Protein AF-A0A8T5QNG1-F1 (afdb_monomer_lite)

Radius of gyration: 16.62 Å; chains: 1; bounding box: 40×25×54 Å

Structure (mmCIF, N/CA/C/O backbone):
data_AF-A0A8T5QNG1-F1
#
_entry.id   AF-A0A8T5QNG1-F1
#
loop_
_atom_site.group_PDB
_atom_site.id
_atom_site.type_symbol
_atom_site.label_atom_id
_atom_site.label_alt_id
_atom_site.label_comp_id
_atom_site.label_asym_id
_atom_site.label_entity_id
_atom_site.label_seq_id
_atom_site.pdbx_PDB_ins_code
_atom_site.Cartn_x
_atom_site.Cartn_y
_atom_site.Cartn_z
_atom_site.occupancy
_atom_site.B_iso_or_equiv
_atom_site.auth_seq_id
_atom_site.auth_comp_id
_atom_site.auth_asym_id
_atom_site.auth_atom_id
_atom_site.pdbx_PDB_model_num
ATOM 1 N N . MET A 1 1 ? -23.432 7.071 8.357 1.00 44.56 1 MET A N 1
ATOM 2 C CA . MET A 1 1 ? -22.478 6.991 9.486 1.00 44.56 1 MET A CA 1
ATOM 3 C C . MET A 1 1 ? -21.117 6.617 8.926 1.00 44.56 1 MET A C 1
ATOM 5 O O . MET A 1 1 ? -20.922 5.466 8.560 1.00 44.56 1 MET A O 1
ATOM 9 N N . THR A 1 2 ? -20.213 7.581 8.765 1.00 53.75 2 THR A N 1
ATOM 10 C CA . THR A 1 2 ? -18.864 7.319 8.241 1.00 53.75 2 THR A CA 1
ATOM 11 C C . THR A 1 2 ? -18.042 6.650 9.334 1.00 53.75 2 THR A C 1
ATOM 13 O O . THR A 1 2 ? -17.912 7.197 10.430 1.00 53.75 2 THR A O 1
ATOM 16 N N . ASN A 1 3 ? -17.527 5.449 9.073 1.00 66.88 3 ASN A N 1
ATOM 17 C CA . ASN A 1 3 ? -16.779 4.705 10.079 1.00 66.88 3 ASN A CA 1
ATOM 18 C C . ASN A 1 3 ? -15.450 5.433 10.355 1.00 66.88 3 ASN A C 1
ATOM 20 O O . ASN A 1 3 ? -14.638 5.629 9.450 1.00 66.88 3 ASN A O 1
ATOM 24 N N . LYS A 1 4 ? -15.244 5.893 11.598 1.00 80.44 4 LYS A N 1
ATOM 25 C CA . LYS A 1 4 ? -14.086 6.725 11.987 1.00 80.44 4 LYS A CA 1
ATOM 26 C C . LYS A 1 4 ? -12.752 5.987 11.814 1.00 80.44 4 LYS A C 1
ATOM 28 O O . LYS A 1 4 ? -11.726 6.627 11.587 1.00 80.44 4 LYS A O 1
ATOM 33 N N . TYR A 1 5 ? -12.780 4.657 11.902 1.00 89.44 5 TYR A N 1
ATOM 34 C CA . TYR A 1 5 ? -11.611 3.790 11.820 1.00 89.44 5 TYR A CA 1
ATOM 35 C C . TYR A 1 5 ? -11.745 2.826 10.650 1.00 89.44 5 TYR A C 1
ATOM 37 O O . TYR A 1 5 ? -12.777 2.179 10.484 1.00 89.44 5 TYR A O 1
ATOM 45 N N . TRP A 1 6 ? -10.686 2.736 9.852 1.00 91.75 6 TRP A N 1
ATOM 46 C CA . TRP A 1 6 ? -10.642 1.879 8.667 1.00 91.75 6 TRP A CA 1
ATOM 47 C C . TRP A 1 6 ? -9.797 0.638 8.901 1.00 91.75 6 TRP A C 1
ATOM 49 O O . TRP A 1 6 ? -10.060 -0.402 8.302 1.00 91.75 6 TRP A O 1
ATOM 59 N N . PHE A 1 7 ? -8.814 0.734 9.801 1.00 91.19 7 PHE A N 1
ATOM 60 C CA . PHE A 1 7 ? -7.843 -0.319 10.049 1.00 91.19 7 PHE A CA 1
ATOM 61 C C . PHE A 1 7 ? -7.741 -0.679 11.530 1.00 91.19 7 PHE A C 1
ATOM 63 O O . PHE A 1 7 ? -7.978 0.144 12.415 1.00 91.19 7 PHE A O 1
ATOM 70 N N . ARG A 1 8 ? -7.314 -1.910 11.800 1.00 87.94 8 ARG A N 1
ATOM 71 C CA . ARG A 1 8 ? -6.852 -2.389 13.108 1.00 87.94 8 ARG A CA 1
ATOM 72 C C . ARG A 1 8 ? -5.405 -2.860 12.970 1.00 87.94 8 ARG A C 1
ATOM 74 O O . ARG A 1 8 ? -5.093 -3.540 11.995 1.00 87.94 8 ARG A O 1
ATOM 81 N N . LYS A 1 9 ? -4.534 -2.533 13.929 1.00 84.25 9 LYS A N 1
ATOM 82 C CA . LYS A 1 9 ? -3.177 -3.097 13.967 1.00 84.25 9 LYS A CA 1
ATOM 83 C C . LYS A 1 9 ? -3.223 -4.591 14.299 1.00 84.25 9 LYS A C 1
ATOM 85 O O . LYS A 1 9 ? -3.981 -5.008 15.171 1.00 84.25 9 LYS A O 1
ATOM 90 N N . ARG A 1 10 ? -2.406 -5.389 13.610 1.00 79.31 10 ARG A N 1
ATOM 91 C CA . ARG A 1 10 ? -2.010 -6.729 14.057 1.00 79.31 10 ARG A CA 1
ATOM 92 C C . ARG A 1 10 ? -0.684 -6.614 14.805 1.00 79.31 10 ARG A C 1
ATOM 94 O O . ARG A 1 10 ? 0.253 -5.983 14.312 1.00 79.31 10 ARG A O 1
ATOM 101 N N . LYS A 1 11 ? -0.631 -7.198 16.002 1.00 66.56 11 LYS A N 1
ATOM 102 C CA . LYS A 1 11 ? 0.582 -7.340 16.808 1.00 66.56 11 LYS A CA 1
ATOM 103 C C . LYS A 1 11 ? 0.786 -8.819 17.126 1.00 66.56 11 LYS A C 1
ATOM 105 O O . LYS A 1 11 ? -0.086 -9.439 17.732 1.00 66.56 11 LYS A O 1
ATOM 110 N N . GLY A 1 12 ? 1.954 -9.341 16.765 1.00 55.97 12 GLY A N 1
ATOM 111 C CA . GLY A 1 12 ? 2.469 -10.598 17.297 1.00 55.97 12 GLY A CA 1
ATOM 112 C C . GLY A 1 12 ? 3.283 -11.406 16.291 1.00 55.97 12 GLY A C 1
ATOM 113 O O . GLY A 1 12 ? 2.806 -11.746 15.215 1.00 55.97 12 GLY A O 1
ATOM 114 N N . ILE A 1 13 ? 4.509 -11.754 16.690 1.00 54.88 13 ILE A N 1
ATOM 115 C CA . ILE A 1 13 ? 5.285 -12.866 16.111 1.00 54.88 13 ILE A CA 1
ATOM 116 C C . ILE A 1 13 ? 4.773 -14.215 16.671 1.00 54.88 13 ILE A C 1
ATOM 118 O O . ILE A 1 13 ? 4.990 -15.256 16.067 1.00 54.88 13 ILE A O 1
ATOM 122 N N . PHE A 1 14 ? 4.035 -14.192 17.794 1.00 53.34 14 PHE A N 1
ATOM 123 C CA . PHE A 1 14 ? 3.587 -15.374 18.550 1.00 53.34 14 PHE A CA 1
ATOM 124 C C . PHE A 1 14 ? 2.066 -15.450 18.790 1.00 53.34 14 PHE A C 1
ATOM 126 O O . PHE A 1 14 ? 1.604 -16.217 19.631 1.00 53.34 14 PHE A O 1
ATOM 133 N N . THR A 1 15 ? 1.259 -14.663 18.079 1.00 54.75 15 THR A N 1
ATOM 134 C CA . THR A 1 15 ? -0.199 -14.861 18.026 1.00 54.75 15 THR A CA 1
ATOM 135 C C . THR A 1 15 ? -0.535 -15.706 16.792 1.00 54.75 15 THR A C 1
ATOM 137 O O . THR A 1 15 ? 0.209 -15.688 15.815 1.00 54.75 15 THR A O 1
ATOM 140 N N . LYS A 1 16 ? -1.646 -16.468 16.806 1.00 52.97 16 LYS A N 1
ATOM 141 C CA . LYS A 1 16 ? -2.110 -17.272 15.643 1.00 52.97 16 LYS A CA 1
ATOM 142 C C . LYS A 1 16 ? -2.193 -16.453 14.338 1.00 52.97 16 LYS A C 1
ATOM 144 O O . LYS A 1 16 ? -2.142 -17.016 13.251 1.00 52.97 16 LYS A O 1
ATOM 149 N N . ASP A 1 17 ? -2.289 -15.133 14.471 1.00 49.84 17 ASP A N 1
ATOM 150 C CA . ASP A 1 17 ? -2.102 -14.121 13.440 1.00 49.84 17 ASP A CA 1
ATOM 151 C C . ASP A 1 17 ? -0.615 -13.722 13.310 1.00 49.84 17 ASP A C 1
ATOM 153 O O . ASP A 1 17 ? -0.233 -12.627 13.721 1.00 49.84 17 ASP A O 1
ATOM 157 N N . MET A 1 18 ? 0.243 -14.588 12.761 1.00 47.28 18 MET A N 1
ATOM 158 C CA . MET A 1 18 ? 1.660 -14.257 12.540 1.00 47.28 18 MET A CA 1
ATOM 159 C C . MET A 1 18 ? 1.796 -13.065 11.573 1.00 47.28 18 MET A C 1
ATOM 161 O O . MET A 1 18 ? 1.662 -13.227 10.360 1.00 47.28 18 MET A O 1
ATOM 165 N N . GLY A 1 19 ? 2.047 -11.858 12.092 1.00 59.25 19 GLY A N 1
ATOM 166 C CA . GLY A 1 19 ? 2.342 -10.689 11.261 1.00 59.25 19 GLY A CA 1
ATOM 167 C C . GLY A 1 19 ? 2.208 -9.328 11.950 1.00 59.25 19 GLY A C 1
ATOM 168 O O . GLY A 1 19 ? 1.295 -9.078 12.737 1.00 59.25 19 GLY A O 1
ATOM 169 N N . TYR A 1 20 ? 3.101 -8.406 11.583 1.00 70.38 20 TYR A N 1
ATOM 170 C CA . TYR A 1 20 ? 2.949 -6.974 11.844 1.00 70.38 20 TYR A CA 1
ATOM 171 C C . TYR A 1 20 ? 2.234 -6.319 10.665 1.00 70.38 20 TYR A C 1
ATOM 173 O O . TYR A 1 20 ? 2.604 -6.538 9.514 1.00 70.38 20 TYR A O 1
ATOM 181 N N . GLY A 1 21 ? 1.218 -5.500 10.932 1.00 82.56 21 GLY A N 1
ATOM 182 C CA . GLY A 1 21 ? 0.559 -4.748 9.867 1.00 82.56 21 GLY A CA 1
ATOM 183 C C . GLY A 1 21 ? -0.802 -4.187 10.243 1.00 82.56 21 GLY A C 1
ATOM 184 O O . GLY A 1 21 ? -1.167 -4.107 11.417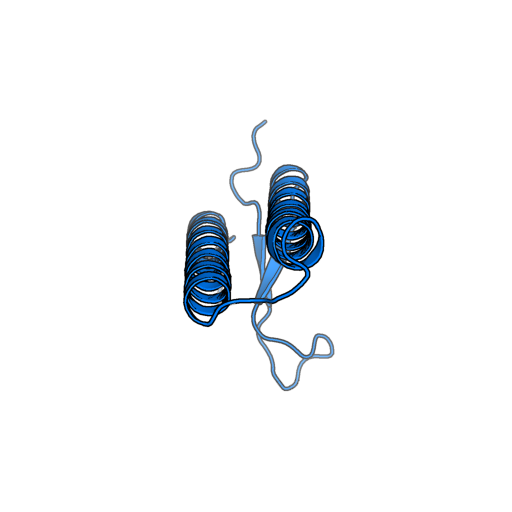 1.00 82.56 21 GLY A O 1
ATOM 185 N N . TRP A 1 22 ? -1.560 -3.810 9.218 1.00 88.25 22 TRP A N 1
ATOM 186 C CA . TRP A 1 22 ? -2.901 -3.251 9.333 1.00 88.25 22 TRP A CA 1
ATOM 187 C C . TRP A 1 22 ? -3.909 -4.142 8.623 1.00 88.25 22 TRP A C 1
ATOM 189 O O . TRP A 1 22 ? -3.678 -4.591 7.505 1.00 88.25 22 TRP A O 1
ATOM 199 N N . VAL A 1 23 ? -5.042 -4.385 9.273 1.00 89.25 23 VAL A N 1
ATOM 200 C CA . VAL A 1 23 ? -6.159 -5.149 8.710 1.00 89.25 23 VAL A CA 1
ATOM 201 C C . VAL A 1 23 ? -7.319 -4.202 8.473 1.00 89.25 23 VAL A C 1
ATOM 203 O O . VAL A 1 23 ? -7.695 -3.503 9.420 1.00 89.25 23 VAL A O 1
ATOM 206 N N . PRO A 1 24 ? -7.895 -4.161 7.262 1.00 91.56 24 PRO A N 1
ATOM 207 C CA . PRO A 1 24 ? -9.087 -3.370 7.020 1.00 91.56 24 PRO A CA 1
ATOM 208 C C . PRO A 1 24 ? -10.260 -3.946 7.823 1.00 91.56 24 PRO A C 1
ATOM 210 O O . PRO A 1 24 ? -10.522 -5.145 7.795 1.00 91.56 24 PRO A O 1
ATOM 213 N N . ILE A 1 25 ? -10.957 -3.085 8.558 1.00 91.19 25 ILE A N 1
ATOM 214 C CA . ILE A 1 25 ? -12.144 -3.428 9.364 1.00 91.19 25 ILE A CA 1
ATOM 215 C C . ILE A 1 25 ? -13.408 -2.715 8.872 1.00 91.19 25 ILE A C 1
ATOM 217 O O . ILE A 1 25 ? -14.502 -2.992 9.358 1.00 91.19 25 ILE A O 1
ATOM 221 N N . SER A 1 26 ? -13.265 -1.784 7.926 1.00 92.06 26 SER A N 1
ATOM 222 C CA . SER A 1 26 ? -14.367 -1.053 7.305 1.00 92.06 26 SER A CA 1
ATOM 223 C C . SER A 1 26 ? -14.339 -1.205 5.783 1.00 92.06 26 SER A C 1
ATOM 225 O O . SER A 1 26 ? -13.313 -1.572 5.205 1.00 92.06 26 SER A O 1
ATOM 227 N N . LYS A 1 27 ? -15.461 -0.888 5.123 1.00 91.56 27 LYS A N 1
ATOM 228 C CA . LYS A 1 27 ? -15.559 -0.905 3.654 1.00 91.56 27 LYS A CA 1
ATOM 229 C C . LYS A 1 27 ? -14.549 0.051 3.016 1.00 91.56 27 LYS A C 1
ATOM 231 O O . LYS A 1 27 ? -13.917 -0.300 2.030 1.00 91.56 27 LYS A O 1
ATOM 236 N N . GLU A 1 28 ? -14.348 1.22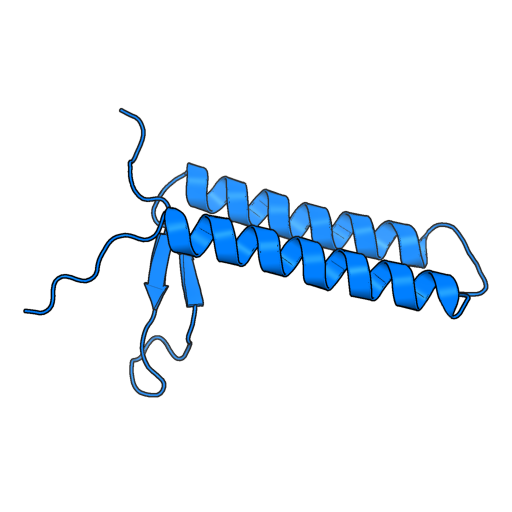0 3.615 1.00 92.69 28 GLU A N 1
ATOM 237 C CA . GLU A 1 28 ? -13.368 2.217 3.179 1.00 92.69 28 GLU A CA 1
ATOM 238 C C . GLU A 1 28 ? -11.931 1.695 3.305 1.00 92.69 28 GLU A C 1
ATOM 240 O O . GLU A 1 28 ? -11.121 1.898 2.404 1.00 92.69 28 GLU A O 1
ATOM 245 N N . GLY A 1 29 ? -11.622 0.959 4.379 1.00 91.81 29 GLY A N 1
ATOM 246 C CA . GLY A 1 29 ? -10.337 0.275 4.529 1.00 91.81 29 GLY A CA 1
ATOM 247 C C . GLY A 1 29 ? -10.100 -0.764 3.433 1.00 91.81 29 GLY A C 1
ATOM 248 O O . GLY A 1 29 ? -9.010 -0.813 2.866 1.00 91.81 29 GLY A O 1
ATOM 249 N N . VAL A 1 30 ? -11.123 -1.556 3.091 1.00 93.31 30 VAL A N 1
ATOM 250 C CA . VAL A 1 30 ? -11.048 -2.530 1.987 1.00 93.31 30 VAL A CA 1
ATOM 251 C C . VAL A 1 30 ? -10.835 -1.819 0.651 1.00 93.31 30 VAL A C 1
ATOM 253 O O . VAL A 1 30 ? -9.940 -2.203 -0.094 1.00 93.31 30 VAL A O 1
ATOM 256 N N . ILE A 1 31 ? -11.586 -0.749 0.370 1.00 94.94 31 ILE A N 1
ATOM 257 C CA . ILE A 1 31 ? -11.416 0.058 -0.850 1.00 94.94 31 ILE A CA 1
ATOM 258 C C . ILE A 1 31 ? -9.992 0.620 -0.935 1.00 94.94 31 ILE A C 1
ATOM 260 O O . ILE A 1 31 ? -9.371 0.549 -1.989 1.00 94.94 31 ILE A O 1
ATOM 264 N N . CYS A 1 32 ? -9.441 1.128 0.170 1.00 94.12 32 CYS A N 1
ATOM 265 C CA . CYS A 1 32 ? -8.069 1.633 0.214 1.00 94.12 32 CYS A CA 1
ATOM 266 C C . CYS A 1 32 ? -7.036 0.545 -0.129 1.00 94.12 32 CYS A C 1
ATOM 268 O O . CYS A 1 32 ? -6.115 0.807 -0.901 1.00 94.12 32 CYS A O 1
ATOM 270 N N . VAL A 1 33 ? -7.212 -0.680 0.379 1.00 94.50 33 VAL A N 1
ATOM 271 C CA . VAL A 1 33 ? -6.358 -1.827 0.021 1.00 94.50 33 VAL A CA 1
ATOM 272 C C . VAL A 1 33 ? -6.509 -2.190 -1.457 1.00 94.50 33 VAL A C 1
ATOM 274 O O . VAL A 1 33 ? -5.506 -2.417 -2.127 1.00 94.50 33 VAL A O 1
ATOM 277 N N . VAL A 1 34 ? -7.733 -2.203 -1.990 1.00 96.00 34 VAL A N 1
ATOM 278 C CA . VAL A 1 34 ? -7.977 -2.473 -3.417 1.00 96.00 34 VAL A CA 1
ATOM 279 C C . VAL A 1 34 ? -7.281 -1.432 -4.293 1.00 96.00 34 VAL A C 1
ATOM 281 O O . VAL A 1 34 ? -6.578 -1.804 -5.226 1.00 96.00 34 VAL A O 1
ATOM 284 N N . LEU A 1 35 ? -7.403 -0.141 -3.970 1.00 95.38 35 LEU A N 1
ATOM 285 C CA . LEU A 1 35 ? -6.721 0.935 -4.697 1.00 95.38 35 LEU A CA 1
ATOM 286 C C . LEU A 1 35 ? -5.197 0.807 -4.626 1.00 95.38 35 LEU A C 1
ATOM 288 O O . LEU A 1 35 ? -4.521 1.037 -5.623 1.00 95.38 35 LEU A O 1
ATOM 292 N N . TYR A 1 36 ? -4.658 0.405 -3.475 1.00 94.12 36 TYR A N 1
ATOM 293 C CA . TYR A 1 36 ? -3.230 0.136 -3.325 1.00 94.12 36 TYR A CA 1
ATOM 294 C C . TYR A 1 36 ? -2.763 -1.003 -4.244 1.00 94.12 36 TYR A C 1
ATOM 296 O O . TYR A 1 36 ? -1.785 -0.842 -4.970 1.00 94.12 36 TYR A O 1
ATOM 304 N N . VAL A 1 37 ? -3.496 -2.121 -4.280 1.00 94.81 37 VAL A N 1
ATOM 305 C CA . VAL A 1 37 ? -3.195 -3.253 -5.174 1.00 94.81 37 VAL A CA 1
ATOM 306 C C . VAL A 1 37 ? -3.301 -2.842 -6.643 1.00 94.81 37 VAL A C 1
ATOM 308 O O . VAL A 1 37 ? -2.412 -3.166 -7.426 1.00 94.81 37 VAL A O 1
ATOM 311 N N . LEU A 1 38 ? -4.338 -2.089 -7.022 1.00 95.25 38 LEU A N 1
ATOM 312 C CA . LEU A 1 38 ? -4.479 -1.564 -8.384 1.00 95.25 38 LEU A CA 1
ATOM 313 C C . LEU A 1 38 ? -3.328 -0.625 -8.759 1.00 95.25 38 LEU A C 1
ATOM 315 O O . LEU A 1 38 ? -2.836 -0.702 -9.879 1.00 95.25 38 LEU A O 1
ATOM 319 N N . GLY A 1 39 ? -2.861 0.208 -7.827 1.00 93.81 39 GLY A N 1
ATOM 320 C CA . GLY A 1 39 ? -1.684 1.052 -8.029 1.00 93.81 39 GLY A CA 1
ATOM 321 C C . GLY A 1 39 ? -0.421 0.234 -8.299 1.00 93.81 39 GLY A C 1
ATOM 322 O O . GLY A 1 39 ? 0.334 0.565 -9.208 1.00 93.81 39 GLY A O 1
ATOM 323 N N . ILE A 1 40 ? -0.226 -0.875 -7.577 1.00 92.75 40 ILE A N 1
ATOM 324 C CA . ILE A 1 40 ? 0.886 -1.801 -7.839 1.00 92.75 40 ILE A CA 1
ATOM 325 C C . ILE A 1 40 ? 0.779 -2.425 -9.225 1.00 92.75 40 ILE A C 1
ATOM 327 O O . ILE A 1 40 ? 1.756 -2.426 -9.970 1.00 92.75 40 ILE A O 1
ATOM 331 N N . LEU A 1 41 ? -0.400 -2.936 -9.580 1.00 91.62 41 LEU A N 1
ATOM 332 C CA . LEU A 1 41 ? -0.623 -3.547 -10.889 1.00 91.62 41 LEU A CA 1
ATOM 333 C C . LEU A 1 41 ? -0.415 -2.544 -12.024 1.00 91.62 41 LEU A C 1
ATOM 335 O O . LEU A 1 41 ? 0.170 -2.902 -13.040 1.00 91.62 41 LEU A O 1
ATOM 339 N N . TYR A 1 42 ? -0.841 -1.295 -11.839 1.00 90.69 42 TYR A N 1
ATOM 340 C CA . TYR A 1 42 ? -0.626 -0.221 -12.803 1.00 90.69 42 TYR A CA 1
ATOM 341 C C . TYR A 1 42 ? 0.865 0.075 -13.004 1.00 90.69 42 TYR A C 1
ATOM 343 O O . TYR A 1 42 ? 1.335 0.086 -14.136 1.00 90.69 42 TYR A O 1
ATOM 351 N N . ILE A 1 43 ? 1.623 0.240 -11.915 1.00 89.50 43 ILE A N 1
ATOM 352 C CA . ILE A 1 43 ? 3.068 0.514 -11.970 1.00 89.50 43 ILE A CA 1
ATOM 353 C C . ILE A 1 43 ? 3.834 -0.672 -12.589 1.00 89.50 43 ILE A C 1
ATOM 355 O O . ILE A 1 43 ? 4.759 -0.484 -13.375 1.00 89.50 43 ILE A O 1
ATOM 359 N N . ALA A 1 44 ? 3.430 -1.909 -12.288 1.00 85.81 44 ALA A N 1
ATOM 360 C CA . ALA A 1 44 ? 4.014 -3.107 -12.893 1.00 85.81 44 ALA A CA 1
ATOM 361 C C . ALA A 1 44 ? 3.660 -3.261 -14.385 1.00 85.81 44 ALA A C 1
ATOM 363 O O . ALA A 1 44 ? 4.497 -3.695 -15.181 1.00 85.81 44 ALA A O 1
ATOM 364 N N . TYR A 1 45 ? 2.432 -2.907 -14.771 1.00 85.12 45 TYR A N 1
ATOM 365 C CA . TYR A 1 45 ? 2.002 -2.891 -16.168 1.00 85.12 45 TYR A CA 1
ATOM 366 C C . TYR A 1 45 ? 2.793 -1.861 -16.979 1.00 85.12 45 TYR A C 1
ATOM 368 O O . TYR A 1 45 ? 3.272 -2.187 -18.059 1.00 85.12 45 TYR A O 1
ATOM 376 N N . ASP A 1 46 ? 2.993 -0.659 -16.441 1.00 83.94 46 ASP A N 1
ATOM 377 C CA . ASP A 1 46 ? 3.777 0.395 -17.094 1.00 83.94 46 ASP A CA 1
ATOM 378 C C . ASP A 1 46 ? 5.223 -0.056 -17.374 1.00 83.94 46 ASP A C 1
ATOM 380 O O . ASP A 1 46 ? 5.723 0.081 -18.492 1.00 83.94 46 ASP A O 1
ATOM 384 N N . LEU A 1 47 ? 5.852 -0.733 -16.403 1.00 78.81 47 LEU A N 1
ATOM 385 C CA . LEU A 1 47 ? 7.205 -1.278 -16.552 1.00 78.81 47 LEU A CA 1
ATOM 386 C C . LEU A 1 47 ? 7.304 -2.385 -17.622 1.00 78.81 47 LEU A C 1
ATOM 388 O O . LEU A 1 47 ? 8.332 -2.515 -18.283 1.00 78.81 47 LEU A O 1
ATOM 392 N N . THR A 1 48 ? 6.261 -3.206 -17.783 1.00 73.94 48 THR A N 1
ATOM 393 C CA . THR A 1 48 ? 6.278 -4.394 -18.664 1.00 73.94 48 THR A CA 1
ATOM 394 C C . THR A 1 48 ? 5.659 -4.162 -20.044 1.00 73.94 48 THR A C 1
ATOM 396 O O . THR A 1 48 ? 5.953 -4.911 -20.975 1.00 73.94 48 THR A O 1
ATOM 399 N N . GLY A 1 49 ? 4.809 -3.144 -20.197 1.00 63.88 49 GLY A N 1
ATOM 400 C CA . GLY A 1 49 ? 3.944 -2.968 -21.363 1.00 63.88 49 GLY A CA 1
ATOM 401 C C . GLY A 1 49 ? 4.514 -2.125 -22.506 1.00 63.88 49 GLY A C 1
ATOM 402 O O . GLY A 1 49 ? 3.966 -2.184 -23.604 1.00 63.88 49 GLY A O 1
ATOM 403 N N . LEU A 1 50 ? 5.581 -1.340 -22.289 1.00 57.19 50 LEU A N 1
ATOM 404 C CA . LEU A 1 50 ? 5.986 -0.301 -23.256 1.00 57.19 50 LEU A CA 1
ATOM 405 C C . LEU A 1 50 ? 7.439 -0.348 -23.748 1.00 57.19 50 LEU A C 1
ATOM 407 O O . LEU A 1 50 ? 7.726 0.224 -24.800 1.00 57.19 50 LEU A O 1
ATOM 411 N N . LYS A 1 51 ? 8.366 -1.023 -23.059 1.00 57.03 51 LYS A N 1
ATOM 412 C CA . LYS A 1 51 ? 9.789 -0.997 -23.434 1.00 57.03 51 LYS A CA 1
ATOM 413 C C . LYS A 1 51 ? 10.376 -2.407 -23.460 1.00 57.03 51 LYS A C 1
ATOM 415 O O . LYS A 1 51 ? 10.623 -3.012 -22.427 1.00 57.03 51 LYS A O 1
ATOM 420 N N . GLY A 1 52 ? 10.662 -2.914 -24.663 1.00 62.88 52 GLY A N 1
ATOM 421 C CA . GLY A 1 52 ? 11.379 -4.185 -24.867 1.00 62.88 52 GLY A CA 1
ATOM 422 C C . GLY A 1 52 ? 12.813 -4.201 -24.308 1.00 62.88 52 GLY A C 1
ATOM 423 O O . GLY A 1 52 ? 13.429 -5.258 -24.263 1.00 62.88 52 GLY A O 1
ATOM 424 N N . ASN A 1 53 ? 13.321 -3.049 -23.853 1.00 68.00 53 ASN A N 1
ATOM 425 C CA . ASN A 1 53 ? 14.518 -2.905 -23.030 1.00 68.00 53 ASN A CA 1
ATOM 426 C C . ASN A 1 53 ? 14.179 -2.018 -21.826 1.00 68.00 53 ASN A C 1
ATOM 428 O O . ASN A 1 53 ? 13.906 -0.833 -21.999 1.00 68.00 53 ASN A O 1
ATOM 432 N N . VAL A 1 54 ? 14.222 -2.581 -20.619 1.00 71.44 54 VAL A N 1
ATOM 433 C CA . VAL A 1 54 ? 14.034 -1.825 -19.376 1.00 71.44 54 VAL A CA 1
ATOM 434 C C . VAL A 1 54 ? 15.316 -1.041 -19.087 1.00 71.44 54 VAL A C 1
ATOM 436 O O . VAL A 1 54 ? 16.366 -1.639 -18.832 1.00 71.44 54 VAL A O 1
ATOM 439 N N . ALA A 1 55 ? 15.259 0.292 -19.143 1.00 80.75 55 ALA A N 1
ATOM 440 C CA . ALA A 1 55 ? 16.400 1.125 -18.779 1.00 80.75 55 ALA A CA 1
ATOM 441 C C . ALA A 1 55 ? 16.591 1.153 -17.251 1.00 80.75 55 ALA A C 1
ATOM 443 O O . ALA A 1 55 ? 15.663 0.928 -16.475 1.00 80.75 55 ALA A O 1
ATOM 444 N N . ARG A 1 56 ? 17.808 1.477 -16.788 1.00 79.38 56 ARG A N 1
ATOM 445 C CA . ARG A 1 56 ? 18.068 1.682 -15.346 1.00 79.38 56 ARG A CA 1
ATOM 446 C C . ARG A 1 56 ? 17.203 2.798 -14.755 1.00 79.38 56 ARG A C 1
ATOM 448 O O . ARG A 1 56 ? 16.822 2.715 -13.593 1.00 79.38 56 ARG A O 1
ATOM 455 N N . GLU A 1 57 ? 16.916 3.816 -15.556 1.00 81.19 57 GLU A N 1
ATOM 456 C CA . GLU A 1 57 ? 16.067 4.952 -15.191 1.00 81.19 57 GLU A CA 1
ATOM 457 C C . GLU A 1 57 ? 14.622 4.494 -1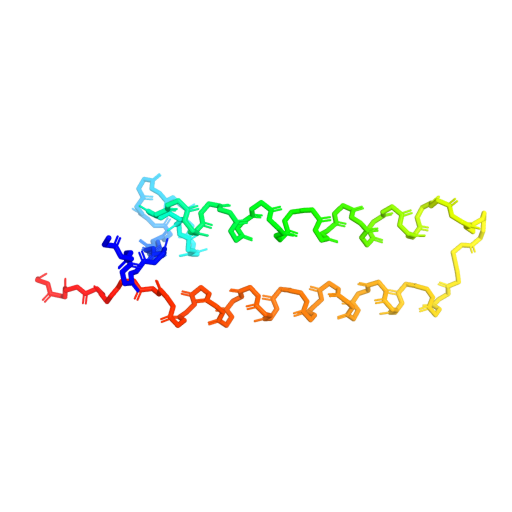4.938 1.00 81.19 57 GLU A C 1
ATOM 459 O O . GLU A 1 57 ? 14.059 4.823 -13.898 1.00 81.19 57 GLU A O 1
ATOM 464 N N . ASP A 1 58 ? 14.092 3.604 -15.786 1.00 82.75 58 ASP A N 1
ATOM 465 C CA . ASP A 1 58 ? 12.754 3.017 -15.618 1.00 82.75 58 ASP A CA 1
ATOM 466 C C . ASP A 1 58 ? 12.654 2.175 -14.331 1.00 82.75 58 ASP A C 1
ATOM 468 O O . ASP A 1 58 ? 11.647 2.210 -13.623 1.00 82.75 58 ASP A O 1
ATOM 472 N N . LEU A 1 59 ? 13.719 1.443 -13.974 1.00 84.25 59 LEU A N 1
ATOM 473 C CA . LEU A 1 59 ? 13.772 0.707 -12.704 1.00 84.25 59 LEU A CA 1
ATOM 474 C C . LEU A 1 59 ? 13.781 1.650 -11.501 1.00 84.25 59 LEU A C 1
ATOM 476 O O . LEU A 1 59 ? 13.117 1.376 -10.501 1.00 84.25 59 LEU A O 1
ATOM 480 N N . PHE A 1 60 ? 14.535 2.749 -11.572 1.00 88.12 60 PHE A N 1
ATOM 481 C CA . PHE A 1 60 ? 14.573 3.730 -10.491 1.00 88.12 60 PHE A CA 1
ATOM 482 C C . PHE A 1 60 ? 13.197 4.373 -10.276 1.00 88.12 60 PHE A C 1
ATOM 484 O O . PHE A 1 60 ? 12.726 4.423 -9.139 1.00 88.12 60 PHE A O 1
ATOM 491 N N . GLU A 1 61 ? 12.526 4.793 -11.350 1.00 88.06 61 GLU A N 1
ATOM 492 C CA . GLU A 1 61 ? 11.166 5.343 -11.292 1.00 88.06 61 GLU A CA 1
ATOM 493 C C . GLU A 1 61 ? 10.151 4.326 -10.747 1.00 88.06 61 GLU A C 1
ATOM 495 O O . GLU A 1 61 ? 9.318 4.664 -9.897 1.00 88.06 61 GLU A O 1
ATOM 500 N N . PHE A 1 62 ? 10.269 3.055 -11.140 1.00 88.06 62 PHE A N 1
ATOM 501 C CA . PHE A 1 62 ? 9.465 1.962 -10.594 1.00 88.06 62 PHE A CA 1
ATOM 502 C C . PHE A 1 62 ? 9.650 1.803 -9.076 1.00 88.06 62 PHE A C 1
ATOM 504 O O . PHE A 1 62 ? 8.677 1.787 -8.319 1.00 88.06 62 PHE A O 1
ATOM 511 N N . PHE A 1 63 ? 10.890 1.728 -8.583 1.00 90.50 63 PHE A N 1
ATOM 512 C CA . PHE A 1 63 ? 11.131 1.584 -7.143 1.00 90.50 63 PHE A CA 1
ATOM 513 C C . PHE A 1 63 ? 10.724 2.836 -6.359 1.00 90.50 63 PHE A C 1
ATOM 515 O O . PHE A 1 63 ? 10.147 2.718 -5.275 1.00 90.50 63 PHE A O 1
ATOM 522 N N . ALA A 1 64 ? 10.974 4.029 -6.903 1.00 92.81 64 ALA A N 1
ATOM 523 C CA . ALA A 1 64 ? 10.582 5.288 -6.279 1.00 92.81 64 ALA A CA 1
ATOM 524 C C . ALA A 1 64 ? 9.055 5.393 -6.134 1.00 92.81 64 ALA A C 1
ATOM 526 O O . ALA A 1 64 ? 8.556 5.713 -5.050 1.00 92.81 64 ALA A O 1
ATOM 527 N N . SER A 1 65 ? 8.305 5.060 -7.187 1.00 92.44 65 SER A N 1
ATOM 528 C CA . SER A 1 65 ? 6.838 5.047 -7.157 1.00 92.44 65 SER A CA 1
ATOM 529 C C . SER A 1 65 ? 6.282 3.968 -6.218 1.00 92.44 65 SER A C 1
ATOM 531 O O . SER A 1 65 ? 5.335 4.243 -5.477 1.00 92.44 65 SER A O 1
ATOM 533 N N . MET A 1 66 ? 6.912 2.789 -6.141 1.00 93.25 66 MET A N 1
ATOM 534 C CA . MET A 1 66 ? 6.561 1.749 -5.164 1.00 93.25 66 MET A CA 1
ATOM 535 C C . MET A 1 66 ? 6.746 2.194 -3.716 1.00 93.25 66 MET A C 1
ATOM 537 O O . MET A 1 66 ? 5.846 2.006 -2.890 1.00 93.25 66 MET A O 1
ATOM 541 N N . ILE A 1 67 ? 7.883 2.815 -3.402 1.00 95.38 67 ILE A N 1
ATOM 542 C CA . ILE A 1 67 ? 8.166 3.331 -2.059 1.00 95.38 67 ILE A CA 1
ATOM 543 C C . ILE A 1 67 ? 7.177 4.440 -1.697 1.00 95.38 67 ILE A C 1
ATOM 545 O O . ILE A 1 67 ? 6.635 4.437 -0.590 1.00 95.38 67 ILE A O 1
ATOM 549 N N . LEU A 1 68 ? 6.897 5.358 -2.626 1.00 95.75 68 LEU A N 1
ATOM 550 C CA . LEU A 1 68 ? 5.942 6.440 -2.406 1.00 95.75 68 LEU A CA 1
ATOM 551 C C . LEU A 1 68 ? 4.531 5.899 -2.145 1.00 95.75 68 LEU A C 1
ATOM 553 O O . LEU A 1 68 ? 3.884 6.304 -1.177 1.00 95.75 68 LEU A O 1
ATOM 557 N N . LEU A 1 69 ? 4.068 4.948 -2.960 1.00 95.31 69 LEU A N 1
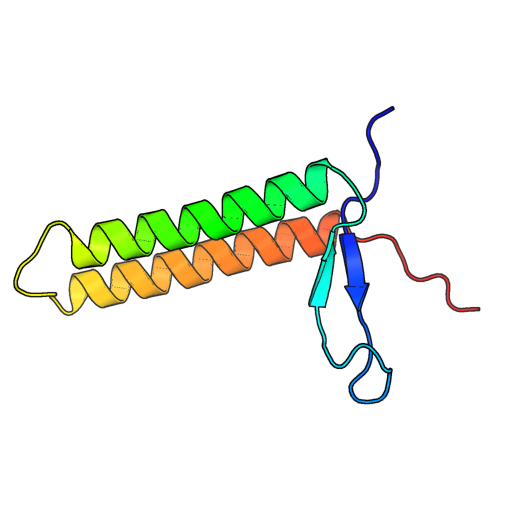ATOM 558 C CA . LEU A 1 69 ? 2.753 4.331 -2.801 1.00 95.31 69 LEU A CA 1
ATOM 559 C C . LEU A 1 69 ? 2.639 3.598 -1.456 1.00 95.31 69 LEU A C 1
ATOM 561 O O . LEU A 1 69 ? 1.633 3.732 -0.753 1.00 95.31 69 LEU A O 1
ATOM 565 N N . LEU A 1 70 ? 3.685 2.865 -1.063 1.00 94.31 70 LEU A N 1
ATOM 566 C CA . LEU A 1 70 ? 3.760 2.208 0.241 1.00 94.31 70 LEU A CA 1
ATOM 567 C C . LEU A 1 70 ? 3.726 3.226 1.390 1.00 94.31 70 LEU A C 1
ATOM 569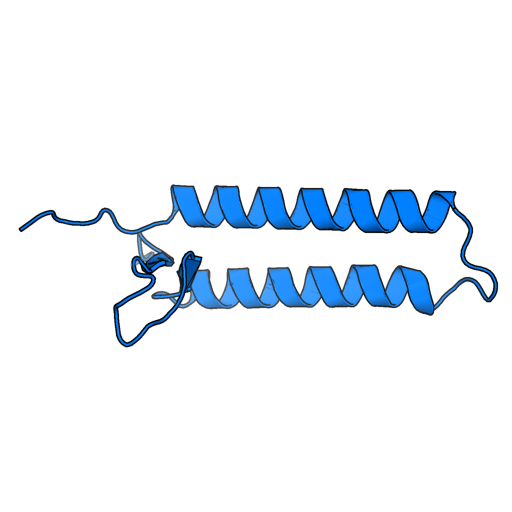 O O . LEU A 1 70 ? 2.981 3.035 2.351 1.00 94.31 70 LEU A O 1
ATOM 573 N N . ALA A 1 71 ? 4.482 4.320 1.292 1.00 95.50 71 ALA A N 1
ATOM 574 C CA . ALA A 1 71 ? 4.508 5.371 2.306 1.00 95.50 71 ALA A CA 1
ATOM 575 C C . ALA A 1 71 ? 3.129 6.029 2.481 1.00 95.50 71 ALA A C 1
ATOM 577 O O . ALA A 1 71 ? 2.676 6.218 3.613 1.00 95.50 71 ALA A O 1
ATOM 578 N N . VAL A 1 72 ? 2.427 6.309 1.378 1.00 95.56 72 VAL A N 1
ATOM 579 C CA . VAL A 1 72 ? 1.055 6.841 1.393 1.00 95.56 72 VAL A CA 1
ATOM 580 C C . VAL A 1 72 ? 0.093 5.856 2.056 1.00 95.56 72 VAL A C 1
ATOM 582 O O . VAL A 1 72 ? -0.692 6.252 2.924 1.00 95.56 72 VAL A O 1
ATOM 585 N N . PHE A 1 73 ? 0.177 4.568 1.710 1.00 94.31 73 PHE A N 1
ATOM 586 C CA . PHE A 1 73 ? -0.649 3.537 2.334 1.00 94.31 73 PHE A CA 1
ATOM 587 C C . PHE A 1 73 ? -0.396 3.444 3.843 1.00 94.31 73 PHE A C 1
ATOM 589 O O . PHE A 1 73 ? -1.344 3.492 4.627 1.00 94.31 73 PHE A O 1
ATOM 596 N N . ILE A 1 74 ? 0.871 3.385 4.267 1.00 92.31 74 ILE A N 1
ATOM 597 C CA . ILE A 1 74 ? 1.256 3.350 5.685 1.00 92.31 74 ILE A CA 1
ATOM 598 C C . ILE A 1 74 ? 0.740 4.593 6.416 1.00 92.31 74 ILE A C 1
ATOM 600 O O . ILE A 1 74 ? 0.187 4.473 7.511 1.00 92.31 74 ILE A O 1
ATOM 604 N N . PHE A 1 75 ? 0.873 5.779 5.818 1.00 94.19 75 PHE A N 1
ATOM 605 C CA . PHE A 1 75 ? 0.387 7.028 6.400 1.00 94.19 75 PHE A CA 1
ATOM 606 C C . PHE A 1 75 ? -1.131 7.002 6.630 1.00 94.19 75 PHE A C 1
ATOM 608 O O . PHE A 1 75 ? -1.596 7.296 7.738 1.00 94.19 75 PHE A O 1
ATOM 615 N N . ILE A 1 76 ? -1.909 6.599 5.619 1.00 93.50 76 ILE A N 1
ATOM 616 C CA . ILE A 1 76 ? -3.370 6.473 5.727 1.00 93.50 76 ILE A CA 1
ATOM 617 C C . ILE A 1 76 ? -3.735 5.419 6.774 1.00 93.50 76 ILE A C 1
ATOM 619 O O . ILE A 1 76 ? -4.553 5.688 7.661 1.00 93.50 76 ILE A O 1
ATOM 623 N N . ALA A 1 77 ? -3.113 4.241 6.705 1.00 90.44 77 ALA A N 1
ATOM 624 C CA . ALA A 1 77 ? -3.381 3.138 7.613 1.00 90.44 77 ALA A CA 1
ATOM 625 C C . ALA A 1 77 ? -3.117 3.549 9.065 1.00 90.44 77 ALA A C 1
ATOM 627 O O . ALA A 1 77 ? -3.990 3.377 9.917 1.00 90.44 77 ALA A O 1
ATOM 628 N N . ALA A 1 78 ? -1.980 4.194 9.342 1.00 88.62 78 ALA A N 1
ATOM 629 C CA . ALA A 1 78 ? -1.632 4.709 10.662 1.00 88.62 78 ALA A CA 1
ATOM 630 C C . ALA A 1 78 ? -2.637 5.757 11.171 1.00 88.62 78 ALA A C 1
ATOM 632 O O . ALA A 1 78 ? -3.093 5.657 12.311 1.00 88.62 78 ALA A O 1
ATOM 633 N N . LYS A 1 79 ? -3.042 6.723 10.335 1.00 90.88 79 LYS A N 1
ATOM 634 C CA . LYS A 1 79 ? -4.008 7.775 10.711 1.00 90.88 79 LYS A CA 1
ATOM 635 C C . LYS A 1 79 ? -5.425 7.247 10.943 1.00 90.88 79 LYS A C 1
ATOM 637 O O . LYS A 1 79 ? -6.163 7.819 11.742 1.00 90.88 79 LYS A O 1
ATOM 642 N N . LYS A 1 80 ? -5.817 6.178 10.247 1.00 91.44 80 LYS A N 1
ATOM 643 C CA . LYS A 1 80 ? -7.160 5.574 10.315 1.00 91.44 80 LYS A CA 1
ATOM 644 C C . LYS A 1 80 ? -7.195 4.280 11.135 1.00 91.44 80 LYS A C 1
ATOM 646 O O . LYS A 1 80 ? -8.170 3.528 11.061 1.00 91.44 80 LYS A O 1
ATOM 651 N N . THR A 1 81 ? -6.153 4.023 11.922 1.00 90.00 81 THR A N 1
ATOM 652 C CA . THR A 1 81 ? -6.067 2.878 12.832 1.00 90.00 81 THR A CA 1
ATOM 653 C C . THR A 1 81 ? -6.930 3.097 14.072 1.00 90.00 81 THR A C 1
ATOM 655 O O . THR A 1 81 ? -6.860 4.146 14.712 1.00 90.00 81 THR A O 1
ATOM 658 N N . LYS A 1 82 ? -7.710 2.080 14.452 1.00 83.56 82 LYS A N 1
ATOM 659 C CA . LYS A 1 82 ? -8.391 2.026 15.748 1.00 83.56 82 LYS A CA 1
ATOM 660 C C . LYS A 1 82 ? -7.352 1.972 16.883 1.00 83.56 82 LYS A C 1
ATOM 662 O O . LYS A 1 82 ? -6.502 1.082 16.840 1.00 83.56 82 LYS A O 1
ATOM 667 N N . PRO A 1 83 ? -7.408 2.869 17.887 1.00 78.81 83 PRO A N 1
ATOM 668 C CA . PRO A 1 83 ? -6.501 2.818 19.029 1.00 78.81 83 PRO A CA 1
ATOM 669 C C . PRO A 1 83 ? -6.671 1.497 19.787 1.00 78.81 83 PRO A C 1
ATOM 671 O O . PRO A 1 83 ? -7.791 1.012 19.966 1.00 78.81 83 PRO A O 1
ATOM 674 N N . GLU A 1 84 ? -5.554 0.902 20.195 1.00 68.25 84 GLU A N 1
ATOM 675 C CA . GLU A 1 84 ? -5.561 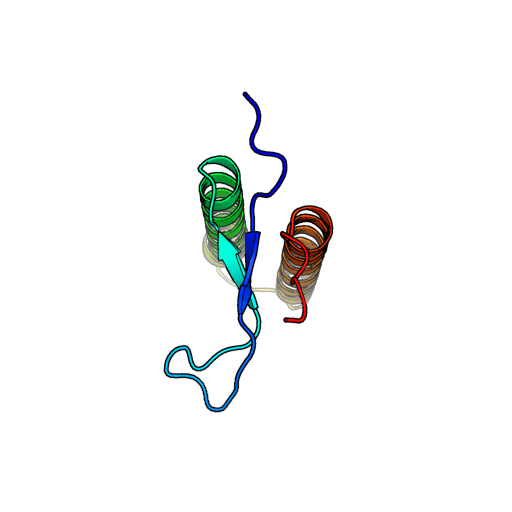-0.276 21.060 1.00 68.25 84 GLU A CA 1
ATOM 676 C C . GLU A 1 84 ? -5.949 0.165 22.475 1.00 68.25 84 GLU A C 1
ATOM 678 O O . GLU A 1 84 ? -5.355 1.092 23.026 1.00 68.25 84 GLU A O 1
ATOM 683 N N . VAL A 1 85 ? -6.976 -0.467 23.041 1.00 60.59 85 VAL A N 1
ATOM 684 C CA . VAL A 1 85 ? -7.297 -0.322 24.462 1.00 60.59 85 VAL A CA 1
ATOM 685 C C . VAL A 1 85 ? -6.401 -1.322 25.179 1.00 60.59 85 VAL A C 1
ATOM 687 O O . VAL A 1 85 ? -6.602 -2.525 25.033 1.00 60.59 85 VAL A O 1
ATOM 690 N N . ASN A 1 86 ? -5.378 -0.834 25.879 1.00 50.94 86 ASN A N 1
ATOM 691 C CA . ASN A 1 86 ? -4.595 -1.664 26.789 1.00 50.94 86 ASN A CA 1
ATOM 692 C C . ASN A 1 86 ? -5.496 -1.990 27.992 1.00 50.94 86 ASN A C 1
ATOM 694 O O . ASN A 1 86 ? -5.653 -1.148 28.875 1.00 50.94 86 ASN A O 1
ATOM 698 N N . THR A 1 87 ? -6.147 -3.151 27.967 1.00 43.03 87 THR A N 1
ATOM 699 C CA . THR A 1 87 ? -6.737 -3.797 29.151 1.00 43.03 87 THR A CA 1
ATOM 700 C C . THR A 1 87 ? -5.734 -4.753 29.755 1.00 43.03 87 THR A C 1
ATOM 702 O O . THR A 1 87 ? -5.147 -5.513 28.949 1.00 43.03 87 THR A O 1
#

Secondary structure (DSSP, 8-state):
---S--EEEE--SSSSS---EEEE-SHHHHHHHHHHHHHHHHHHHHHHHS-SS--HHHHHHHHHHHHHHHHHHHHHHHHTBPPP---

Foldseek 3Di:
DPDLAQWEFDDDCPDPPNDTDIDGPDPVNVVLVVVLVVQLVVLVCVQVPDDPDRDPVSVVVSVVSNVVSVVVSCVVRVNRYDDDDPD

pLDDT: mean 81.25, std 15.24, range [43.03, 96.0]

Sequence (87 aa):
MTNKYWFRKRKGIFTKDMGYGWVPISKEGVICVVLYVLGILYIAYDLTGLKGNVAREDLFEFFASMILLLAVFIFIAAKKTKPEVNT